Protein AF-A0A951GLX8-F1 (afdb_monomer_lite)

Radius of gyration: 12.17 Å; chains: 1; bounding box: 21×32×35 Å

Foldseek 3Di:
DPPPDADDPVNLLVLLVVLCVVPNPNSLVVLQVQLVVCVVVVNNRSNVSSVSSSVNNVVVHDPD

Structure (mmCIF, N/CA/C/O backbone):
data_AF-A0A951GLX8-F1
#
_entry.id   AF-A0A951GLX8-F1
#
loop_
_atom_site.group_PDB
_atom_site.id
_atom_site.type_symbol
_atom_site.label_atom_id
_atom_site.label_alt_id
_atom_site.label_comp_id
_atom_site.label_asym_id
_atom_site.label_entity_id
_atom_site.label_seq_id
_atom_site.pdbx_PDB_ins_code
_atom_site.Cartn_x
_atom_site.Cartn_y
_atom_site.Cartn_z
_atom_site.occupancy
_atom_site.B_iso_or_equiv
_atom_site.auth_seq_id
_atom_site.auth_comp_id
_atom_site.auth_asym_id
_atom_site.auth_atom_id
_atom_site.pdbx_PDB_model_num
ATOM 1 N N . MET A 1 1 ? 4.135 24.820 -17.320 1.00 44.78 1 MET A N 1
ATOM 2 C CA . MET A 1 1 ? 4.962 23.657 -16.967 1.00 44.78 1 MET A CA 1
ATOM 3 C C . MET A 1 1 ? 3.964 22.671 -16.425 1.00 44.78 1 MET A C 1
ATOM 5 O O . MET A 1 1 ? 3.474 22.873 -15.326 1.00 44.78 1 MET A O 1
ATOM 9 N N . GLU A 1 2 ? 3.490 21.790 -17.294 1.00 47.66 2 GLU A N 1
ATOM 10 C CA . GLU A 1 2 ? 2.695 20.642 -16.876 1.00 47.66 2 GLU A CA 1
ATOM 11 C C . GLU A 1 2 ? 3.734 19.653 -16.342 1.00 47.66 2 GLU A C 1
ATOM 13 O O . GLU A 1 2 ? 4.697 19.348 -17.046 1.00 47.66 2 GLU A O 1
ATOM 18 N N . ASP A 1 3 ? 3.637 19.283 -15.066 1.00 51.41 3 ASP A N 1
ATOM 19 C CA . ASP A 1 3 ? 4.493 18.272 -14.438 1.00 51.41 3 ASP A CA 1
ATOM 20 C C . ASP A 1 3 ? 4.092 16.902 -15.007 1.00 51.41 3 ASP A C 1
ATOM 22 O O . ASP A 1 3 ? 3.357 16.109 -14.422 1.00 51.41 3 ASP A O 1
ATOM 26 N N . GLU A 1 4 ? 4.495 16.672 -16.252 1.00 54.72 4 GLU A N 1
ATOM 27 C CA . GLU A 1 4 ? 4.278 15.435 -16.982 1.00 54.72 4 GLU A CA 1
ATOM 28 C C . GLU A 1 4 ? 5.222 14.364 -16.418 1.00 54.72 4 GLU A C 1
ATOM 30 O O . GLU A 1 4 ? 6.367 14.239 -16.854 1.00 54.72 4 GLU A O 1
ATOM 35 N N . GLY A 1 5 ? 4.748 13.575 -15.448 1.00 53.41 5 GLY A N 1
ATOM 36 C CA . GLY A 1 5 ? 5.335 12.254 -15.188 1.00 53.41 5 GLY A CA 1
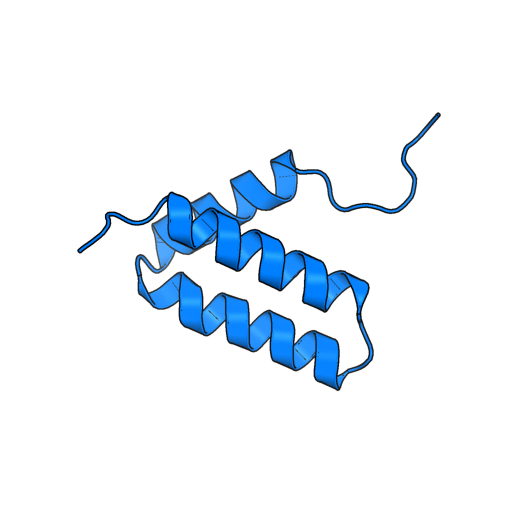ATOM 37 C C . GLY A 1 5 ? 5.483 11.792 -13.742 1.00 53.41 5 GLY A C 1
ATOM 38 O O . GLY A 1 5 ? 6.055 10.721 -13.545 1.00 53.41 5 GLY A O 1
ATOM 39 N N . TYR A 1 6 ? 4.984 12.525 -12.745 1.00 58.00 6 TYR A N 1
ATOM 40 C CA . TYR A 1 6 ? 4.950 12.036 -11.364 1.00 58.00 6 TYR A CA 1
ATOM 41 C C . TYR A 1 6 ? 3.507 11.925 -10.880 1.00 58.00 6 TYR A C 1
ATOM 43 O O . TYR A 1 6 ? 2.677 12.784 -11.166 1.00 58.00 6 TYR A O 1
ATOM 51 N N . VAL A 1 7 ? 3.190 10.829 -10.195 1.00 70.25 7 VAL A N 1
ATOM 52 C CA . VAL A 1 7 ? 1.885 10.683 -9.550 1.00 70.25 7 VAL A CA 1
ATOM 53 C C . VAL A 1 7 ? 1.795 11.736 -8.448 1.00 70.25 7 VAL A C 1
ATOM 55 O O . VAL A 1 7 ? 2.684 11.800 -7.603 1.00 70.25 7 VAL A O 1
ATOM 58 N N . ASP A 1 8 ? 0.752 12.565 -8.497 1.00 84.00 8 ASP A N 1
ATOM 59 C CA . ASP A 1 8 ? 0.568 13.687 -7.575 1.00 84.00 8 ASP A CA 1
ATOM 60 C C . ASP A 1 8 ? 0.411 13.200 -6.124 1.00 84.00 8 ASP A C 1
ATOM 62 O O . ASP A 1 8 ? -0.207 12.159 -5.864 1.00 84.00 8 ASP A O 1
ATOM 66 N N . ASP A 1 9 ? 0.964 13.954 -5.172 1.00 84.56 9 ASP A N 1
ATOM 67 C CA . ASP A 1 9 ? 0.896 13.635 -3.742 1.00 84.56 9 ASP A CA 1
ATOM 68 C C . ASP A 1 9 ? -0.558 13.528 -3.245 1.00 84.56 9 ASP A C 1
ATOM 70 O O . ASP A 1 9 ? -0.847 12.725 -2.349 1.00 84.56 9 ASP A O 1
ATOM 74 N N . ASP A 1 10 ? -1.488 14.276 -3.852 1.00 90.06 10 ASP A N 1
ATOM 75 C CA . ASP A 1 10 ? -2.919 14.218 -3.535 1.00 90.06 10 ASP A CA 1
ATOM 76 C C . ASP A 1 10 ? -3.523 12.851 -3.900 1.00 90.06 10 ASP A C 1
ATOM 78 O O . ASP A 1 10 ? -4.208 12.233 -3.083 1.00 90.06 10 ASP A O 1
ATOM 82 N N . PHE A 1 11 ? -3.160 12.296 -5.064 1.00 91.25 11 PHE A N 1
ATOM 83 C CA . PHE A 1 11 ? -3.583 10.950 -5.470 1.00 91.25 11 PHE A CA 1
ATOM 84 C C . PHE A 1 11 ? -3.048 9.876 -4.517 1.00 91.25 11 PHE A C 1
ATOM 86 O O . PHE A 1 11 ? -3.761 8.928 -4.170 1.00 91.25 11 PHE A O 1
ATOM 93 N N . ILE A 1 12 ? -1.788 10.007 -4.090 1.00 94.75 12 ILE A N 1
ATOM 94 C CA . ILE A 1 12 ? -1.164 9.067 -3.151 1.00 94.75 12 ILE A CA 1
ATOM 95 C C . ILE A 1 12 ? -1.907 9.101 -1.812 1.00 94.75 12 ILE A C 1
ATOM 97 O O . ILE A 1 12 ? -2.191 8.045 -1.235 1.00 94.75 12 ILE A O 1
ATOM 101 N N . ALA A 1 13 ? -2.234 10.300 -1.324 1.00 94.31 13 ALA A N 1
ATOM 102 C CA . ALA A 1 13 ? -2.953 10.491 -0.074 1.00 94.31 13 ALA A CA 1
ATOM 103 C C . ALA A 1 13 ? -4.391 9.962 -0.142 1.00 94.31 13 ALA A C 1
ATOM 105 O O . ALA A 1 13 ? -4.796 9.217 0.756 1.00 94.31 13 ALA A O 1
ATOM 106 N N . GLU A 1 14 ? -5.139 10.287 -1.199 1.00 96.38 14 GLU A N 1
ATOM 107 C CA . GLU A 1 14 ? -6.508 9.801 -1.413 1.00 96.38 14 GLU A CA 1
ATOM 108 C C . GLU A 1 14 ? -6.536 8.269 -1.471 1.00 96.38 14 GLU A C 1
ATOM 110 O O . GLU A 1 14 ? -7.230 7.627 -0.677 1.00 96.38 14 GLU A O 1
ATOM 115 N N . SER A 1 15 ? -5.674 7.674 -2.299 1.00 96.12 15 SER A N 1
ATOM 116 C CA . SER A 1 15 ? -5.561 6.218 -2.425 1.00 96.12 15 SER A CA 1
ATOM 117 C C . SER A 1 15 ? -5.220 5.553 -1.087 1.00 96.12 15 SER A C 1
ATOM 119 O O . SER A 1 15 ? -5.794 4.525 -0.720 1.00 96.12 15 SER A O 1
ATOM 121 N N . ALA A 1 16 ? -4.290 6.128 -0.318 1.00 96.56 16 ALA A N 1
ATOM 122 C CA . ALA A 1 16 ? -3.915 5.592 0.988 1.00 96.56 16 ALA A CA 1
ATOM 123 C C . ALA A 1 16 ? -5.099 5.604 1.967 1.00 96.56 16 ALA A C 1
ATOM 125 O O . ALA A 1 16 ? -5.321 4.615 2.677 1.00 96.56 16 ALA A O 1
ATOM 126 N N . TRP A 1 17 ? -5.878 6.689 1.977 1.00 96.44 17 TRP A N 1
ATOM 127 C CA . TRP A 1 17 ? -7.096 6.798 2.776 1.00 96.44 17 TRP A CA 1
ATOM 128 C C . TRP A 1 17 ? -8.145 5.767 2.378 1.00 96.44 17 TRP A C 1
ATOM 130 O O . TRP A 1 17 ? -8.681 5.099 3.263 1.00 96.44 17 TRP A O 1
ATOM 140 N N . GLU A 1 18 ? -8.410 5.587 1.085 1.00 97.00 18 GLU A N 1
ATOM 141 C CA . GLU A 1 18 ? -9.386 4.605 0.600 1.00 97.00 18 GLU A CA 1
ATOM 142 C C . GLU A 1 18 ? -9.014 3.179 1.023 1.00 97.00 18 GLU A C 1
ATOM 144 O O . GLU A 1 18 ? -9.829 2.450 1.599 1.00 97.00 18 GLU A O 1
ATOM 149 N N . TYR A 1 19 ? -7.753 2.788 0.821 1.00 96.50 19 TYR A N 1
ATOM 150 C CA . TYR A 1 19 ? -7.286 1.457 1.203 1.00 96.50 19 TYR A CA 1
ATOM 151 C C . TYR A 1 19 ? -7.340 1.234 2.718 1.00 96.50 19 TYR A C 1
ATOM 153 O O . TYR A 1 19 ? -7.736 0.152 3.165 1.00 96.50 19 TYR A O 1
ATOM 161 N N . VAL A 1 20 ? -6.965 2.232 3.525 1.00 96.69 20 VAL A N 1
ATOM 162 C CA . VAL A 1 20 ? -7.066 2.147 4.991 1.00 96.69 20 VAL A CA 1
ATOM 163 C C . VAL A 1 20 ? -8.525 2.108 5.446 1.00 96.69 20 VAL A C 1
ATOM 165 O O . VAL A 1 20 ? -8.851 1.320 6.333 1.00 96.69 20 VAL A O 1
ATOM 168 N N . ALA A 1 21 ? -9.416 2.889 4.835 1.00 96.44 21 ALA A N 1
ATOM 169 C CA . ALA A 1 21 ? -10.835 2.907 5.181 1.00 96.44 21 ALA A CA 1
ATOM 170 C C . ALA A 1 21 ? -11.506 1.545 4.943 1.00 96.44 21 ALA A C 1
ATOM 172 O O . ALA A 1 21 ? -12.331 1.115 5.750 1.00 96.44 21 ALA A O 1
ATOM 173 N N . VAL A 1 22 ? -11.130 0.846 3.868 1.00 97.00 22 VAL A N 1
ATOM 174 C CA . VAL A 1 22 ? -11.708 -0.460 3.516 1.00 97.00 22 VAL A CA 1
ATOM 175 C C . VAL A 1 22 ? -11.046 -1.613 4.276 1.00 97.00 22 VAL A C 1
ATOM 177 O O . VAL A 1 22 ? -11.734 -2.523 4.741 1.00 97.00 22 VAL A O 1
ATOM 180 N N . HIS A 1 23 ? -9.717 -1.606 4.401 1.00 95.19 23 HIS A N 1
ATOM 181 C CA . HIS A 1 23 ? -8.954 -2.771 4.871 1.00 95.19 23 HIS A CA 1
ATOM 182 C C . HIS A 1 23 ? -8.291 -2.586 6.244 1.00 95.19 23 HIS A C 1
ATOM 184 O O . HIS A 1 23 ? -7.737 -3.545 6.792 1.00 95.19 23 HIS A O 1
ATOM 190 N N . GLY A 1 24 ? -8.317 -1.382 6.819 1.00 94.69 24 GLY A N 1
ATOM 191 C CA . GLY A 1 24 ? -7.601 -1.066 8.054 1.00 94.69 24 GLY A CA 1
ATOM 192 C C . GLY A 1 24 ? -6.118 -1.423 7.943 1.00 94.69 24 GLY A C 1
ATOM 193 O O . GLY A 1 24 ? -5.489 -1.194 6.915 1.00 94.69 24 GLY A O 1
ATOM 194 N N . ALA A 1 25 ? -5.554 -2.045 8.981 1.00 94.62 25 ALA A N 1
ATOM 195 C CA . ALA A 1 25 ? -4.145 -2.453 8.995 1.00 94.62 25 ALA A CA 1
ATOM 196 C C . ALA A 1 25 ? -3.774 -3.491 7.915 1.00 94.62 25 ALA A C 1
ATOM 198 O O . ALA A 1 25 ? -2.598 -3.630 7.573 1.00 94.62 25 ALA A O 1
ATOM 199 N N . ALA A 1 26 ? -4.756 -4.209 7.353 1.00 95.88 26 ALA A N 1
ATOM 200 C CA . ALA A 1 26 ? -4.518 -5.164 6.272 1.00 95.88 26 ALA A CA 1
ATOM 201 C C . ALA A 1 26 ? -4.236 -4.482 4.919 1.00 95.88 26 ALA A C 1
ATOM 203 O O . ALA A 1 26 ? -3.793 -5.158 3.990 1.00 95.88 26 ALA A O 1
ATOM 204 N N . SER A 1 27 ? -4.424 -3.163 4.803 1.00 96.31 27 SER A N 1
ATOM 205 C CA . SER A 1 27 ? -4.057 -2.402 3.602 1.00 96.31 27 SER A CA 1
ATOM 206 C C . SER A 1 27 ? -2.556 -2.467 3.309 1.00 96.31 27 SER A C 1
ATOM 208 O O . SER A 1 27 ? -2.160 -2.652 2.163 1.00 96.31 27 SER A O 1
ATOM 210 N N . LEU A 1 28 ? -1.704 -2.398 4.338 1.00 96.44 28 LEU A N 1
ATOM 211 C CA . LEU A 1 28 ? -0.248 -2.359 4.180 1.00 96.44 28 LEU A CA 1
ATOM 212 C C . LEU A 1 28 ? 0.336 -3.587 3.459 1.00 96.44 28 LEU A C 1
ATOM 214 O O . LEU A 1 28 ? 1.076 -3.401 2.491 1.00 96.44 28 LEU A O 1
ATOM 218 N N . PRO A 1 29 ? 0.051 -4.842 3.870 1.00 97.31 29 PRO A N 1
ATOM 219 C CA . PRO A 1 29 ? 0.543 -6.005 3.135 1.00 97.31 29 PRO A CA 1
ATOM 220 C C . PRO A 1 29 ? -0.047 -6.111 1.719 1.00 97.31 29 PRO A C 1
ATOM 222 O O . PRO A 1 29 ? 0.639 -6.606 0.826 1.00 97.31 29 PRO A O 1
ATOM 225 N N . LEU A 1 30 ? -1.274 -5.629 1.488 1.00 97.06 30 LEU A N 1
ATOM 226 C CA . LEU A 1 30 ? -1.884 -5.603 0.153 1.00 97.06 30 LEU A CA 1
ATOM 227 C C . LEU A 1 30 ? -1.159 -4.622 -0.778 1.00 97.06 30 LEU A C 1
ATOM 229 O O . LEU A 1 30 ? -0.728 -5.017 -1.859 1.00 97.06 30 LEU A O 1
ATOM 233 N N . LEU A 1 31 ? -0.959 -3.381 -0.334 1.00 97.62 31 LEU A N 1
ATOM 234 C CA . LEU A 1 31 ? -0.268 -2.335 -1.093 1.00 97.62 31 LEU A CA 1
ATOM 235 C C . LEU A 1 31 ? 1.185 -2.725 -1.400 1.00 97.62 31 LEU A C 1
ATOM 237 O O . LEU A 1 31 ? 1.651 -2.565 -2.526 1.00 97.62 31 LEU A O 1
ATOM 241 N N . ARG A 1 32 ? 1.882 -3.346 -0.439 1.00 96.88 32 ARG A N 1
ATOM 242 C CA . ARG A 1 32 ? 3.230 -3.898 -0.666 1.00 96.88 32 ARG A CA 1
ATOM 243 C C . ARG A 1 32 ? 3.238 -4.987 -1.738 1.00 96.88 32 ARG A C 1
ATOM 245 O O . ARG A 1 32 ? 4.092 -4.966 -2.616 1.00 96.88 32 ARG A O 1
ATOM 252 N N . LYS A 1 33 ? 2.255 -5.892 -1.728 1.00 98.00 33 LYS A N 1
ATOM 253 C CA . LYS A 1 33 ? 2.131 -6.933 -2.759 1.00 98.00 33 LYS A CA 1
ATOM 254 C C . LYS A 1 33 ? 1.872 -6.344 -4.151 1.00 98.00 33 LYS A C 1
ATOM 256 O O . LYS A 1 33 ? 2.376 -6.886 -5.137 1.00 98.00 33 LYS A O 1
ATOM 261 N N . LEU A 1 34 ? 1.096 -5.262 -4.246 1.00 97.44 34 LEU A N 1
ATOM 262 C CA . LEU A 1 34 ? 0.880 -4.545 -5.508 1.00 97.44 34 LEU A CA 1
ATOM 263 C C . LEU A 1 34 ? 2.186 -3.929 -6.020 1.00 97.44 34 LEU A C 1
ATOM 265 O O . LEU A 1 34 ? 2.526 -4.123 -7.188 1.00 97.44 34 LEU A O 1
ATOM 269 N N . ALA A 1 35 ? 2.961 -3.296 -5.136 1.00 97.75 35 ALA A N 1
ATOM 270 C CA . ALA A 1 35 ? 4.285 -2.779 -5.474 1.00 97.75 35 ALA A CA 1
ATOM 271 C C . ALA A 1 35 ? 5.231 -3.878 -5.982 1.00 97.75 35 ALA A C 1
ATOM 273 O O . ALA A 1 35 ? 5.876 -3.711 -7.017 1.00 97.75 35 ALA A O 1
ATOM 274 N N . ASP A 1 36 ? 5.288 -5.018 -5.289 1.00 97.62 36 ASP A N 1
ATOM 275 C CA . ASP A 1 36 ? 6.133 -6.149 -5.685 1.00 97.62 36 ASP A CA 1
ATOM 276 C C . ASP A 1 36 ? 5.707 -6.736 -7.037 1.00 97.62 36 ASP A C 1
ATOM 278 O O . ASP A 1 36 ? 6.552 -7.095 -7.857 1.00 97.62 36 ASP A O 1
ATOM 282 N N . SER A 1 37 ? 4.398 -6.797 -7.298 1.00 98.00 37 SER A N 1
ATOM 283 C CA . SER A 1 37 ? 3.855 -7.300 -8.566 1.00 98.00 37 SER A CA 1
ATOM 284 C C . SER A 1 37 ? 4.208 -6.380 -9.738 1.00 98.00 37 SER A C 1
ATOM 286 O O . SER A 1 37 ? 4.617 -6.866 -10.792 1.00 98.00 37 SER A O 1
ATOM 288 N N . ALA A 1 38 ? 4.107 -5.061 -9.551 1.00 97.12 38 ALA A N 1
ATOM 289 C CA . ALA A 1 38 ? 4.509 -4.077 -10.555 1.00 97.12 38 ALA A CA 1
ATOM 290 C C . ALA A 1 38 ? 6.024 -4.120 -10.816 1.00 97.12 38 ALA A C 1
ATOM 292 O O . ALA A 1 38 ? 6.456 -4.182 -11.968 1.00 97.12 38 ALA A O 1
ATOM 293 N N . ALA A 1 39 ? 6.832 -4.217 -9.755 1.00 96.81 39 ALA A N 1
ATOM 294 C CA . ALA A 1 39 ? 8.281 -4.341 -9.877 1.00 96.81 39 ALA A CA 1
ATOM 295 C C . ALA A 1 39 ? 8.683 -5.618 -10.635 1.00 96.81 39 ALA A C 1
ATOM 297 O O . ALA A 1 39 ? 9.551 -5.571 -11.506 1.00 96.81 39 ALA A O 1
ATOM 298 N N . ALA A 1 40 ? 8.025 -6.747 -10.353 1.00 97.56 40 ALA A N 1
ATOM 299 C CA . ALA A 1 40 ? 8.256 -8.009 -11.057 1.00 97.56 40 ALA A CA 1
ATOM 300 C C . ALA A 1 40 ? 7.873 -7.946 -12.547 1.00 97.56 40 ALA A C 1
ATOM 302 O O . ALA A 1 40 ? 8.470 -8.651 -13.360 1.00 97.56 40 ALA A O 1
ATOM 303 N 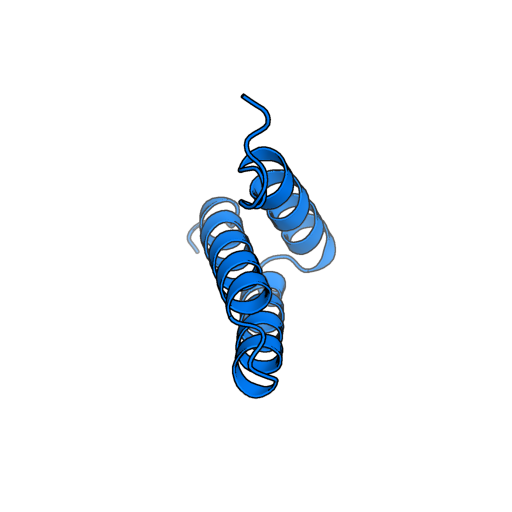N . ALA A 1 41 ? 6.911 -7.095 -12.913 1.00 97.25 41 ALA A N 1
ATOM 304 C CA . ALA A 1 41 ? 6.527 -6.836 -14.299 1.00 97.25 41 ALA A CA 1
ATOM 305 C C . ALA A 1 41 ? 7.459 -5.840 -15.021 1.00 97.25 41 ALA A C 1
ATOM 307 O O . ALA A 1 41 ? 7.292 -5.611 -16.217 1.00 97.25 41 ALA A O 1
ATOM 308 N N . GLY A 1 42 ? 8.439 -5.257 -14.320 1.00 96.88 42 GLY A N 1
ATOM 309 C CA . GLY A 1 42 ? 9.317 -4.212 -14.852 1.00 96.88 42 GLY A CA 1
ATOM 310 C C . GLY A 1 42 ? 8.687 -2.815 -14.874 1.00 96.88 42 GLY A C 1
ATOM 311 O O . GLY A 1 42 ? 9.285 -1.894 -15.425 1.00 96.88 42 GLY A O 1
ATOM 312 N N . ASP A 1 43 ? 7.509 -2.642 -14.268 1.00 96.38 43 ASP A N 1
ATOM 313 C CA . ASP A 1 43 ? 6.830 -1.352 -14.148 1.00 96.38 43 ASP A CA 1
ATOM 314 C C . ASP A 1 43 ? 7.286 -0.637 -12.869 1.00 96.38 43 ASP A C 1
ATOM 316 O O . ASP A 1 43 ? 6.697 -0.758 -11.791 1.00 96.38 43 ASP A O 1
ATOM 320 N N . VAL A 1 44 ? 8.414 0.061 -12.995 1.00 93.38 44 VAL A N 1
ATOM 321 C CA . VAL A 1 44 ? 9.089 0.727 -11.875 1.00 93.38 44 VAL A CA 1
ATOM 322 C C . VAL A 1 44 ? 8.249 1.876 -11.321 1.00 93.38 44 VAL A C 1
ATOM 324 O O . VAL A 1 44 ? 8.117 1.978 -10.105 1.00 93.38 44 VAL A O 1
ATOM 327 N N . VAL A 1 45 ? 7.630 2.681 -12.191 1.00 93.62 45 VAL A N 1
ATOM 328 C CA . VAL A 1 45 ? 6.822 3.840 -11.780 1.00 93.62 45 VAL A CA 1
ATOM 329 C C . VAL A 1 45 ? 5.634 3.377 -10.945 1.00 93.62 45 VAL A C 1
ATOM 331 O O . VAL A 1 45 ? 5.473 3.822 -9.811 1.00 93.62 45 VAL A O 1
ATOM 334 N N . THR A 1 46 ? 4.865 2.403 -11.439 1.00 94.19 46 THR A N 1
ATOM 335 C CA . THR A 1 46 ? 3.729 1.856 -10.687 1.00 94.19 46 THR A CA 1
ATOM 336 C C . THR A 1 46 ? 4.179 1.211 -9.373 1.00 94.19 46 THR A C 1
ATOM 338 O O . THR A 1 46 ? 3.499 1.335 -8.352 1.00 94.19 46 THR A O 1
ATOM 341 N N . ALA A 1 47 ? 5.338 0.543 -9.351 1.00 96.94 47 ALA A N 1
ATOM 342 C CA . ALA A 1 47 ? 5.877 -0.030 -8.120 1.00 96.94 47 ALA A CA 1
ATOM 343 C C . ALA A 1 47 ? 6.209 1.039 -7.069 1.00 96.94 47 ALA A C 1
ATOM 345 O O . ALA A 1 47 ? 5.910 0.850 -5.888 1.00 96.94 47 ALA A O 1
ATOM 346 N N . GLU A 1 48 ? 6.818 2.151 -7.479 1.00 96.19 48 GLU A N 1
ATOM 347 C CA . GLU A 1 48 ? 7.130 3.273 -6.590 1.00 96.19 48 GLU A CA 1
ATOM 348 C C . GLU A 1 48 ? 5.865 3.976 -6.099 1.00 96.19 48 GLU A C 1
ATOM 350 O O . GLU A 1 48 ? 5.754 4.237 -4.900 1.00 96.19 48 GLU A O 1
ATOM 355 N N . THR A 1 49 ? 4.862 4.157 -6.961 1.00 95.94 49 THR A N 1
ATOM 356 C CA . THR A 1 49 ? 3.551 4.683 -6.560 1.00 95.94 49 THR A CA 1
ATOM 357 C C . THR A 1 49 ? 2.909 3.825 -5.469 1.00 95.94 49 THR A C 1
ATOM 359 O O . THR A 1 49 ? 2.510 4.347 -4.429 1.00 95.94 49 THR A O 1
ATOM 362 N N . TRP A 1 50 ? 2.861 2.498 -5.634 1.00 97.62 50 TRP A N 1
ATOM 363 C CA . TRP A 1 50 ? 2.292 1.617 -4.606 1.00 97.62 50 TRP A CA 1
ATOM 364 C C . TRP A 1 50 ? 3.082 1.634 -3.293 1.00 97.62 50 TRP A C 1
ATOM 366 O O . TRP A 1 50 ? 2.483 1.512 -2.221 1.00 97.62 50 TRP A O 1
ATOM 376 N N . ARG A 1 51 ? 4.410 1.808 -3.345 1.00 97.25 51 ARG A N 1
ATOM 377 C CA . ARG A 1 51 ? 5.235 1.979 -2.136 1.00 97.25 51 ARG A CA 1
ATOM 378 C C . ARG A 1 51 ? 4.920 3.286 -1.422 1.00 97.25 51 ARG A C 1
ATOM 380 O O . ARG A 1 51 ? 4.764 3.253 -0.205 1.00 97.25 51 ARG A O 1
ATOM 387 N N . ALA A 1 52 ? 4.778 4.385 -2.158 1.00 96.81 52 ALA A N 1
ATOM 388 C CA . ALA A 1 52 ? 4.410 5.676 -1.589 1.00 96.81 52 ALA A CA 1
ATOM 389 C C . ALA A 1 52 ? 3.015 5.626 -0.944 1.00 96.81 52 ALA A C 1
ATOM 391 O O . ALA A 1 52 ? 2.843 6.057 0.193 1.00 96.81 52 ALA A O 1
ATOM 392 N N . ILE A 1 53 ? 2.039 4.985 -1.599 1.00 97.00 53 ILE A N 1
ATOM 393 C CA . ILE A 1 53 ? 0.702 4.773 -1.020 1.00 97.00 53 ILE A CA 1
ATOM 394 C C . ILE A 1 53 ? 0.793 3.923 0.256 1.00 97.00 53 ILE A C 1
ATOM 396 O O . ILE A 1 53 ? 0.152 4.243 1.256 1.00 97.00 53 ILE A O 1
ATOM 400 N N . ALA A 1 54 ? 1.603 2.857 0.266 1.00 97.12 54 ALA A N 1
ATOM 401 C CA . ALA A 1 54 ? 1.809 2.029 1.457 1.00 97.12 54 ALA A CA 1
ATOM 402 C C . ALA A 1 54 ? 2.469 2.800 2.612 1.00 97.12 54 ALA A C 1
ATOM 404 O O . ALA A 1 54 ? 2.115 2.588 3.774 1.00 97.12 54 ALA A O 1
ATOM 405 N N . GLU A 1 55 ? 3.426 3.677 2.308 1.00 96.44 55 GLU A N 1
ATOM 406 C CA . GLU A 1 55 ? 4.071 4.545 3.291 1.00 96.44 55 GLU A CA 1
ATOM 407 C C . GLU A 1 55 ? 3.0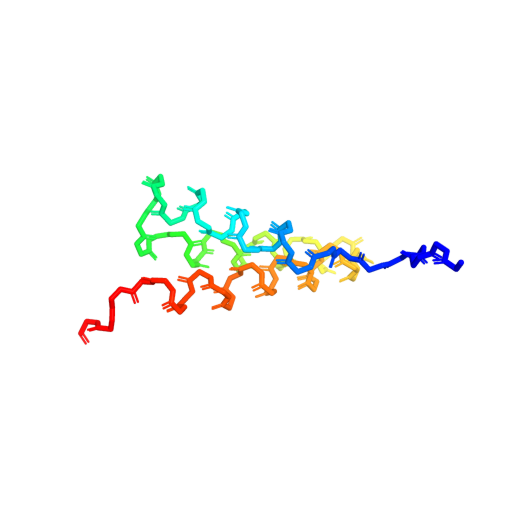60 5.527 3.891 1.00 96.44 55 GLU A C 1
ATOM 409 O O . GLU A 1 55 ? 2.865 5.530 5.110 1.00 96.44 55 GLU A O 1
ATOM 414 N N . THR A 1 56 ? 2.314 6.250 3.055 1.00 96.62 56 THR A N 1
ATOM 415 C CA . THR A 1 56 ? 1.254 7.168 3.498 1.00 96.62 56 THR A CA 1
ATOM 416 C C . THR A 1 56 ? 0.176 6.448 4.309 1.00 96.62 56 THR A C 1
ATOM 418 O O . THR A 1 56 ? -0.188 6.901 5.395 1.00 96.62 56 THR A O 1
ATOM 421 N N . ALA A 1 57 ? -0.271 5.268 3.870 1.00 96.44 57 ALA A N 1
ATOM 422 C CA . ALA A 1 57 ? -1.227 4.443 4.610 1.00 96.44 57 ALA A CA 1
ATOM 423 C C . ALA A 1 57 ? -0.715 4.072 6.014 1.00 96.44 57 ALA A C 1
ATOM 425 O O . ALA A 1 57 ? -1.495 4.008 6.968 1.00 96.44 57 ALA A O 1
ATOM 426 N N . SER A 1 58 ? 0.597 3.872 6.171 1.00 96.00 58 SER A N 1
ATOM 427 C CA . SER A 1 58 ? 1.204 3.561 7.471 1.00 96.00 58 SER A CA 1
ATOM 428 C C . SER A 1 58 ? 1.171 4.741 8.446 1.00 96.00 58 SER A C 1
ATOM 430 O O . SER A 1 58 ? 1.125 4.523 9.657 1.00 96.00 58 SER A O 1
ATOM 432 N N . HIS A 1 59 ? 1.145 5.975 7.933 1.00 94.94 59 HIS A N 1
ATOM 433 C CA . HIS A 1 59 ? 1.009 7.191 8.735 1.00 94.94 59 HIS A CA 1
ATOM 434 C C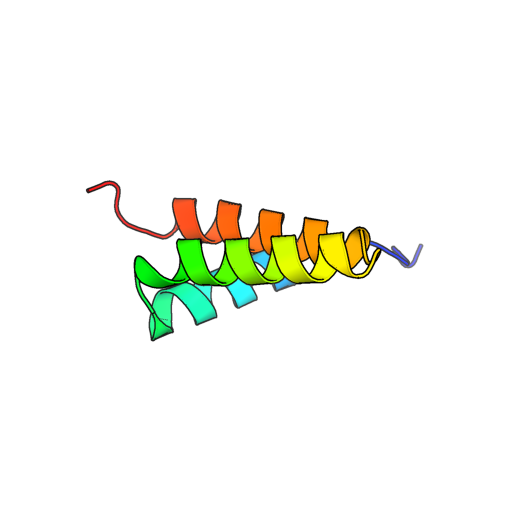 . HIS A 1 59 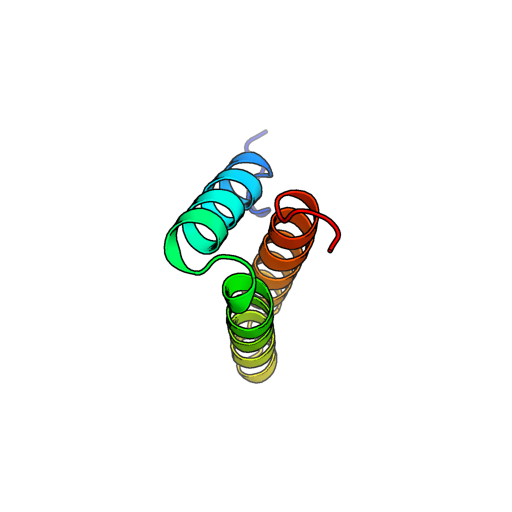? -0.436 7.459 9.176 1.00 94.94 59 HIS A C 1
ATOM 436 O O . HIS A 1 59 ? -0.640 8.081 10.218 1.00 94.94 59 HIS A O 1
ATOM 442 N N . ILE A 1 60 ? -1.422 6.982 8.409 1.00 94.75 60 ILE A N 1
ATOM 443 C CA . ILE A 1 60 ? -2.853 7.100 8.732 1.00 94.75 60 ILE A CA 1
ATOM 444 C C . ILE A 1 60 ? -3.247 6.123 9.846 1.00 94.75 60 ILE A C 1
ATOM 446 O O . ILE A 1 60 ? -4.053 6.448 10.720 1.00 94.75 60 ILE A O 1
ATOM 450 N N . LEU A 1 61 ? -2.699 4.906 9.815 1.00 91.81 61 LEU A N 1
ATOM 451 C CA . LEU A 1 61 ? -3.032 3.873 10.788 1.00 91.81 61 LEU A CA 1
ATOM 452 C C . LEU A 1 61 ? -2.557 4.256 12.202 1.00 91.81 61 LEU A C 1
ATOM 454 O O . LEU A 1 61 ? -1.447 4.770 12.369 1.00 91.81 61 LEU A O 1
ATOM 458 N N . PRO A 1 62 ? -3.358 3.977 13.248 1.00 82.56 62 PRO A N 1
ATOM 459 C CA . PRO A 1 62 ? -2.923 4.209 14.615 1.00 82.56 62 PRO A CA 1
ATOM 460 C C . PRO A 1 62 ? -1.694 3.343 14.909 1.00 82.56 62 PRO A C 1
ATOM 462 O O . PRO A 1 62 ? -1.670 2.150 14.600 1.00 82.56 62 PRO A O 1
ATOM 465 N N . LYS A 1 63 ? -0.673 3.946 15.527 1.00 72.31 63 LYS A N 1
ATOM 466 C CA . LYS A 1 63 ? 0.459 3.199 16.083 1.00 72.31 63 LYS A CA 1
ATOM 467 C C . 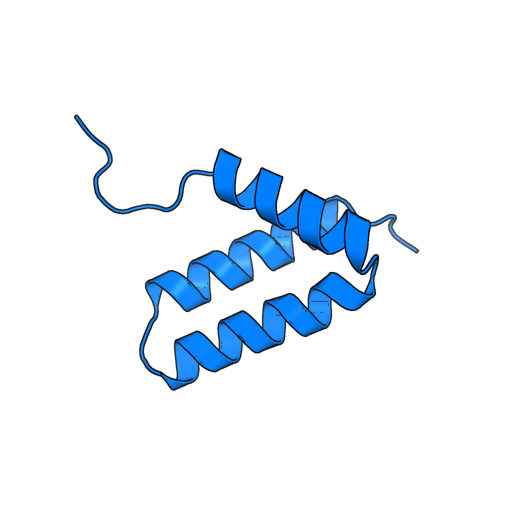LYS A 1 63 ? -0.092 2.340 17.219 1.00 72.31 63 LYS A C 1
ATOM 469 O O . LYS A 1 63 ? -0.479 2.886 18.249 1.00 72.31 63 LYS A O 1
ATOM 474 N N . GLY A 1 64 ? -0.232 1.042 16.951 1.00 58.28 64 GLY A N 1
ATOM 475 C CA . GLY A 1 64 ? -0.641 0.046 17.942 1.00 58.28 64 GLY A CA 1
ATOM 476 C C . GLY A 1 64 ? 0.315 -0.035 19.121 1.00 58.28 64 GLY A C 1
ATOM 477 O O . GLY A 1 64 ? 1.480 0.405 18.977 1.00 58.28 64 GLY A O 1
#

Sequence (64 aa):
MEDEGYVDDDFIAESAWEYVAVHGAASLPLLRKLADSAAAAGDVVTAETWRAIAETASHILPKG

pLDDT: mean 89.96, std 14.15, range [44.78, 98.0]

Secondary structure (DSSP, 8-state):
---TTS--HHHHHHHHHHHHHHHGGGHHHHHHHHHHHHHHTT-HHHHHHHHHHHHHHHHHS---